Protein AF-A0A5M5ZQV1-F1 (afdb_monomer_lite)

Secondary structure (DSSP, 8-state):
-TTHHHHHHHHHHT-TTTTT-TTGGG--HHHHHHHHHHHHHHHHHHHHHHHHHHHHHHHTT--

Radius of gyration: 15.66 Å; chains: 1; bounding box: 32×19×44 Å

Organism: NCBI:txid357276

Sequence (63 aa):
MKNVTKIAKKSAGLSQKCSICPLMRRCTLEIHRACFDSFVEGFKKGARAAEKEINKKFKTGKI

pLDDT: mean 90.75, std 8.2, range [59.19, 97.88]

Foldseek 3Di:
DPPLLVVQLVCLVVDCCLVPPPCNVVQDPVNSVVVSVVSSVVSVVVVVVVVVVVVVCVVVVND

Structure (mmCIF, N/CA/C/O backbone):
data_AF-A0A5M5ZQV1-F1
#
_entry.id   AF-A0A5M5ZQV1-F1
#
loop_
_atom_site.group_PDB
_atom_site.id
_atom_site.type_symbol
_atom_site.label_atom_id
_atom_site.label_alt_id
_atom_site.label_comp_id
_atom_site.label_asym_id
_atom_site.label_entity_id
_atom_site.label_seq_id
_atom_site.pdbx_PDB_ins_code
_atom_site.Cartn_x
_atom_site.Cartn_y
_atom_site.Cartn_z
_atom_site.occupancy
_atom_site.B_iso_or_equiv
_atom_site.auth_seq_id
_atom_site.auth_comp_id
_atom_site.auth_asym_id
_atom_site.auth_atom_id
_atom_site.pdbx_PDB_model_num
ATOM 1 N N . MET A 1 1 ? -11.848 2.018 9.799 1.00 63.38 1 MET A N 1
ATOM 2 C CA . MET A 1 1 ? -11.779 3.086 8.756 1.00 63.38 1 MET A CA 1
ATOM 3 C C . MET A 1 1 ? -12.575 2.709 7.495 1.00 63.38 1 MET A C 1
ATOM 5 O O . MET A 1 1 ? -12.355 1.633 6.945 1.00 63.38 1 MET A O 1
ATOM 9 N N . LYS A 1 2 ? -13.478 3.569 6.991 1.00 75.38 2 LYS A N 1
ATOM 10 C CA . LYS A 1 2 ? -14.171 3.331 5.702 1.00 75.38 2 LYS A CA 1
ATOM 11 C C . LYS A 1 2 ? -13.201 3.588 4.530 1.00 75.38 2 LYS A C 1
ATOM 13 O O . LYS A 1 2 ? -12.406 4.518 4.587 1.00 75.38 2 LYS A O 1
ATOM 18 N N . ASN A 1 3 ? -13.259 2.780 3.468 1.00 89.75 3 ASN A N 1
ATOM 19 C CA . ASN A 1 3 ? -12.508 2.963 2.207 1.00 89.75 3 ASN A CA 1
ATOM 20 C C . ASN A 1 3 ? -10.966 2.829 2.243 1.00 89.75 3 ASN A C 1
ATOM 22 O O . ASN A 1 3 ? -10.299 3.299 1.319 1.00 89.75 3 ASN A O 1
ATOM 26 N N . VAL A 1 4 ? -10.383 2.128 3.225 1.00 93.19 4 VAL A N 1
ATOM 27 C CA . VAL A 1 4 ? -8.914 1.928 3.341 1.00 93.19 4 VAL A CA 1
ATOM 28 C C . VAL A 1 4 ? -8.274 1.432 2.043 1.00 93.19 4 VAL A C 1
ATOM 30 O O . VAL A 1 4 ? -7.230 1.934 1.645 1.00 93.19 4 VAL A O 1
ATOM 33 N N . THR A 1 5 ? -8.910 0.498 1.331 1.00 94.69 5 THR A N 1
ATOM 34 C CA . THR A 1 5 ? -8.388 -0.018 0.054 1.00 94.69 5 THR A CA 1
ATOM 35 C C . THR A 1 5 ? -8.263 1.069 -1.018 1.00 94.69 5 THR A C 1
ATOM 37 O O . THR A 1 5 ? -7.284 1.079 -1.758 1.00 94.69 5 THR A O 1
ATOM 40 N N . LYS A 1 6 ? -9.231 1.993 -1.111 1.00 96.00 6 LYS A N 1
ATOM 41 C CA . LYS A 1 6 ? -9.209 3.088 -2.095 1.00 96.00 6 LYS A CA 1
ATOM 42 C C . LYS A 1 6 ? -8.089 4.078 -1.777 1.00 96.00 6 LYS A C 1
ATOM 44 O O . LYS A 1 6 ? -7.379 4.500 -2.685 1.00 96.00 6 LYS A O 1
ATOM 49 N N . ILE A 1 7 ? -7.911 4.395 -0.494 1.00 96.06 7 ILE A N 1
ATOM 50 C CA . ILE A 1 7 ? -6.827 5.262 -0.019 1.00 96.06 7 ILE A CA 1
ATOM 51 C C . ILE A 1 7 ? -5.475 4.603 -0.298 1.00 96.06 7 ILE A C 1
ATOM 53 O O . ILE A 1 7 ? -4.642 5.222 -0.943 1.00 96.06 7 ILE A O 1
ATOM 57 N N . ALA A 1 8 ? -5.299 3.332 0.071 1.00 96.56 8 ALA A N 1
ATOM 58 C CA . ALA A 1 8 ? -4.063 2.588 -0.160 1.00 96.56 8 ALA A CA 1
ATOM 59 C C . ALA A 1 8 ? -3.651 2.592 -1.641 1.00 96.56 8 ALA A C 1
ATOM 61 O O . ALA A 1 8 ? -2.510 2.911 -1.960 1.00 96.56 8 ALA A O 1
ATOM 62 N N . LYS A 1 9 ? -4.591 2.308 -2.554 1.00 95.94 9 LYS A N 1
ATOM 63 C CA . LYS A 1 9 ? -4.334 2.344 -4.003 1.00 95.94 9 LYS A CA 1
ATOM 64 C C . LYS A 1 9 ? -3.941 3.743 -4.489 1.00 95.94 9 LYS A C 1
ATOM 66 O O . LYS A 1 9 ? -2.999 3.873 -5.264 1.00 95.94 9 LYS A O 1
ATOM 71 N N . LYS A 1 10 ? -4.636 4.790 -4.024 1.00 96.12 10 LYS A N 1
ATOM 72 C CA . LYS A 1 10 ? -4.310 6.182 -4.376 1.00 96.12 10 LYS A CA 1
ATOM 73 C C . LYS A 1 10 ? -2.926 6.579 -3.851 1.00 96.12 10 LYS A C 1
ATOM 75 O O . LYS A 1 10 ? -2.139 7.143 -4.598 1.00 96.12 10 LYS A O 1
ATOM 80 N N . SER A 1 11 ? -2.614 6.249 -2.599 1.00 95.56 11 SER A N 1
ATOM 81 C CA . SER A 1 11 ? -1.309 6.508 -1.981 1.00 95.56 11 SER A CA 1
ATOM 82 C C . SER A 1 11 ? -0.177 5.774 -2.695 1.00 95.56 11 SER A C 1
ATOM 84 O O . SER A 1 11 ? 0.871 6.365 -2.922 1.00 95.56 11 SER A O 1
ATOM 86 N N . ALA A 1 12 ? -0.399 4.522 -3.104 1.00 94.75 12 ALA A N 1
ATOM 87 C CA . ALA A 1 12 ? 0.563 3.763 -3.894 1.00 94.75 12 ALA A CA 1
ATOM 88 C C . ALA A 1 12 ? 0.857 4.447 -5.239 1.00 94.75 12 ALA A C 1
ATOM 90 O O . ALA A 1 12 ? 2.017 4.598 -5.603 1.00 94.75 12 ALA A O 1
ATOM 91 N N . GLY A 1 13 ? -0.180 4.919 -5.943 1.00 92.38 13 GLY A N 1
ATOM 92 C CA . GLY A 1 13 ? -0.02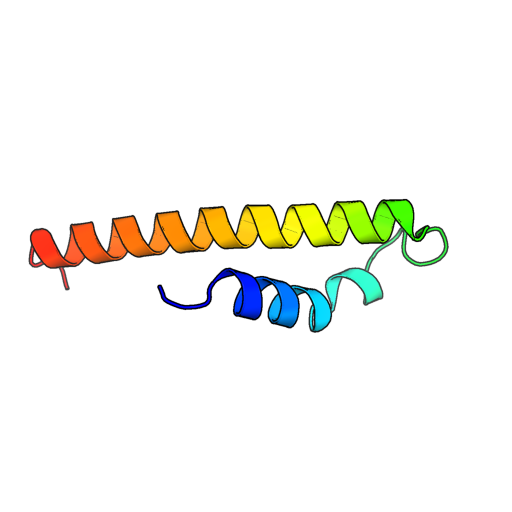7 5.624 -7.221 1.00 92.38 13 GLY A CA 1
ATOM 93 C C . GLY A 1 13 ? 0.662 6.990 -7.115 1.00 92.38 13 GLY A C 1
ATOM 94 O O . GLY A 1 13 ? 1.289 7.429 -8.071 1.00 92.38 13 GLY A O 1
ATOM 95 N N . LEU A 1 14 ? 0.582 7.652 -5.957 1.00 93.94 14 LEU A N 1
ATOM 96 C CA . LEU A 1 14 ? 1.284 8.914 -5.680 1.00 93.94 14 LEU A CA 1
ATOM 97 C C . LEU A 1 14 ? 2.705 8.707 -5.131 1.00 93.94 14 LEU A C 1
ATOM 99 O O . LEU A 1 14 ? 3.433 9.676 -4.911 1.00 93.94 14 LEU A O 1
ATOM 103 N N . SER A 1 15 ? 3.100 7.459 -4.876 1.00 91.06 15 SER A N 1
ATOM 104 C CA . SER A 1 15 ? 4.392 7.136 -4.286 1.00 91.06 15 SER A CA 1
ATOM 105 C C . SER A 1 15 ? 5.539 7.527 -5.216 1.00 91.06 15 SER A C 1
ATOM 107 O O . SER A 1 15 ? 5.655 7.032 -6.334 1.00 91.06 15 SER A O 1
ATOM 109 N N . GLN A 1 16 ? 6.464 8.341 -4.708 1.00 91.19 16 GLN A N 1
ATOM 110 C CA . GLN A 1 16 ? 7.731 8.651 -5.380 1.00 91.19 16 GLN A CA 1
ATOM 111 C C . GLN A 1 16 ? 8.756 7.512 -5.241 1.00 91.19 16 GLN A C 1
ATOM 113 O O . GLN A 1 16 ? 9.901 7.635 -5.659 1.00 91.19 16 GLN A O 1
ATOM 118 N N . LYS A 1 17 ? 8.392 6.366 -4.645 1.00 91.56 17 LYS A N 1
ATOM 119 C CA . LYS A 1 17 ? 9.367 5.293 -4.415 1.00 91.56 17 LYS A CA 1
ATOM 120 C C . LYS A 1 17 ? 9.906 4.707 -5.720 1.00 91.56 17 LYS A C 1
ATOM 122 O O . LYS A 1 17 ? 11.076 4.337 -5.771 1.00 91.56 17 LYS A O 1
ATOM 127 N N . CYS A 1 18 ? 9.080 4.662 -6.765 1.00 91.00 18 CYS A N 1
ATOM 128 C CA . CYS A 1 18 ? 9.492 4.194 -8.085 1.00 91.00 18 CYS A CA 1
ATOM 129 C C . CYS A 1 18 ? 10.513 5.130 -8.754 1.00 91.00 18 CYS A C 1
ATOM 131 O O . CYS A 1 18 ? 11.407 4.621 -9.421 1.00 91.00 18 CYS A O 1
ATOM 133 N N . SER A 1 19 ? 10.439 6.455 -8.549 1.00 88.62 19 SER A N 1
ATOM 134 C CA . SER A 1 19 ? 11.349 7.422 -9.195 1.00 88.62 19 SER A CA 1
ATOM 135 C C . SER A 1 19 ? 12.775 7.379 -8.640 1.00 88.62 19 SER A C 1
ATOM 137 O O . SER A 1 19 ? 13.721 7.692 -9.354 1.00 88.62 19 SER A O 1
ATOM 139 N N . ILE A 1 20 ? 12.943 6.918 -7.399 1.00 91.50 20 ILE A N 1
ATOM 140 C CA . ILE A 1 20 ? 14.254 6.709 -6.762 1.00 91.50 20 ILE A CA 1
ATOM 141 C C . ILE A 1 20 ? 14.670 5.231 -6.714 1.00 91.50 20 ILE A C 1
ATOM 143 O O . ILE A 1 20 ? 15.652 4.877 -6.061 1.00 91.50 20 ILE A O 1
ATOM 147 N N . CYS A 1 21 ? 13.895 4.334 -7.328 1.00 92.38 21 CYS A N 1
ATOM 148 C CA . CYS A 1 21 ? 14.148 2.903 -7.241 1.00 92.38 21 CYS A CA 1
ATOM 149 C C . CYS A 1 21 ? 15.375 2.530 -8.092 1.00 92.38 21 CYS A C 1
ATOM 151 O O . CYS A 1 21 ? 15.360 2.778 -9.301 1.00 92.38 21 CYS A O 1
ATOM 153 N N . PRO A 1 22 ? 16.402 1.854 -7.535 1.00 90.44 22 PRO A N 1
ATOM 154 C CA . PRO A 1 22 ? 17.569 1.429 -8.315 1.00 90.44 22 PRO A CA 1
ATOM 155 C C . PRO A 1 22 ? 17.199 0.431 -9.423 1.00 90.44 22 PRO A C 1
ATOM 157 O O . PRO A 1 22 ? 17.926 0.277 -10.401 1.00 90.44 22 PRO A O 1
ATOM 160 N N . LEU A 1 23 ? 16.040 -0.222 -9.297 1.00 87.50 23 LEU A N 1
ATOM 161 C CA . LEU A 1 23 ? 15.506 -1.147 -10.287 1.00 87.50 23 LEU A CA 1
ATOM 162 C C . LEU A 1 23 ? 14.618 -0.470 -11.338 1.00 87.50 23 LEU A C 1
ATOM 164 O O . LEU A 1 23 ? 14.169 -1.170 -12.234 1.00 87.50 23 LEU A O 1
ATOM 168 N N . MET A 1 24 ? 14.351 0.845 -11.281 1.00 83.19 24 MET A N 1
ATOM 169 C CA . MET A 1 24 ? 13.338 1.493 -12.136 1.00 83.19 24 MET A CA 1
ATOM 170 C C . MET A 1 24 ? 13.539 1.192 -13.632 1.00 83.19 24 MET A C 1
ATOM 172 O O . MET A 1 24 ? 12.590 0.806 -14.305 1.00 83.19 24 MET A O 1
ATOM 176 N N . ARG A 1 25 ? 14.779 1.276 -14.140 1.00 82.12 25 ARG A N 1
ATOM 177 C CA . ARG A 1 25 ? 15.100 0.992 -15.557 1.00 82.12 25 ARG A CA 1
ATOM 178 C C . ARG A 1 25 ? 14.928 -0.480 -15.959 1.00 82.12 25 ARG A C 1
ATOM 180 O O . ARG A 1 25 ? 14.883 -0.776 -17.145 1.00 82.12 25 ARG A O 1
ATOM 187 N N . ARG A 1 26 ? 14.871 -1.395 -14.989 1.00 90.56 26 ARG A N 1
ATOM 188 C CA . ARG A 1 26 ? 14.699 -2.846 -15.179 1.00 90.56 26 ARG A CA 1
ATOM 189 C C . ARG A 1 26 ? 13.357 -3.349 -14.635 1.00 90.56 26 ARG A C 1
ATOM 191 O O . ARG A 1 26 ? 13.120 -4.553 -14.614 1.00 90.56 26 ARG A O 1
ATOM 198 N N . CYS A 1 27 ? 12.502 -2.452 -14.146 1.00 92.88 27 CYS A N 1
ATOM 199 C CA . CYS A 1 27 ? 11.255 -2.816 -13.495 1.00 92.88 27 CYS A CA 1
ATOM 200 C C . CYS A 1 27 ? 10.263 -3.300 -14.553 1.00 92.88 27 CYS A C 1
ATOM 202 O O . CYS A 1 27 ? 9.866 -2.541 -15.436 1.00 92.88 27 CYS A O 1
ATOM 204 N N . THR A 1 28 ? 9.869 -4.568 -14.469 1.00 94.06 28 THR A N 1
ATOM 205 C CA . THR A 1 28 ? 8.833 -5.136 -15.333 1.00 94.06 28 THR A CA 1
ATOM 206 C C . THR A 1 28 ? 7.445 -4.838 -14.768 1.00 94.06 28 THR A C 1
ATOM 208 O O . THR A 1 28 ? 7.287 -4.499 -13.592 1.00 94.06 28 THR A O 1
ATOM 211 N N . LEU A 1 29 ? 6.406 -5.009 -15.589 1.00 92.62 29 LEU A N 1
ATOM 212 C CA . LEU A 1 29 ? 5.018 -4.882 -15.132 1.00 92.62 29 LEU A CA 1
ATOM 213 C C . LEU A 1 29 ? 4.678 -5.874 -14.009 1.00 92.62 29 LEU A C 1
ATOM 215 O O . LEU A 1 29 ? 3.888 -5.544 -13.127 1.00 92.62 29 LEU A O 1
ATOM 219 N N . GLU A 1 30 ? 5.285 -7.061 -14.016 1.00 94.94 30 GLU A N 1
ATOM 220 C CA . GLU A 1 30 ? 5.120 -8.064 -12.959 1.00 94.94 30 GLU A CA 1
ATOM 221 C C . GLU A 1 30 ? 5.720 -7.590 -11.635 1.00 94.94 30 GLU A C 1
ATOM 223 O O . GLU A 1 30 ? 5.039 -7.619 -10.610 1.00 94.94 30 GLU A O 1
ATOM 228 N N . ILE A 1 31 ? 6.951 -7.061 -11.661 1.00 93.75 31 ILE A N 1
ATOM 229 C CA . ILE A 1 31 ? 7.602 -6.492 -10.473 1.00 93.75 31 ILE A CA 1
ATOM 230 C C . ILE A 1 31 ? 6.795 -5.301 -9.958 1.00 93.75 31 ILE A C 1
ATOM 232 O O . ILE A 1 31 ? 6.517 -5.205 -8.765 1.00 93.75 31 ILE A O 1
ATOM 236 N N . HIS A 1 32 ? 6.360 -4.414 -10.855 1.00 92.69 32 HIS A N 1
ATOM 237 C CA . HIS A 1 32 ? 5.550 -3.262 -10.481 1.00 92.69 32 HIS A CA 1
ATOM 238 C C . HIS A 1 32 ? 4.23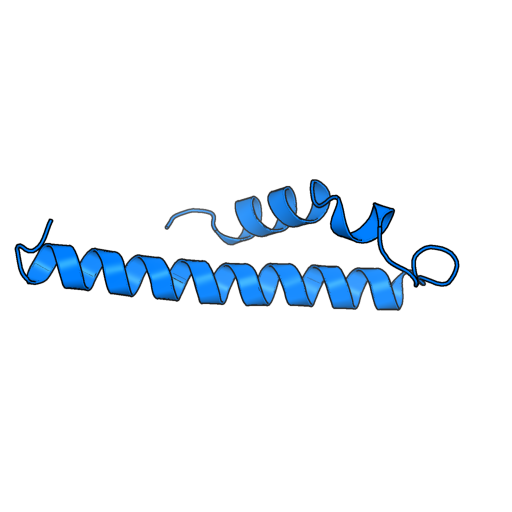8 -3.681 -9.799 1.00 92.69 32 HIS A C 1
ATOM 240 O O . HIS A 1 32 ? 3.878 -3.111 -8.768 1.00 92.69 32 HIS A O 1
ATOM 246 N N . ARG A 1 33 ? 3.540 -4.698 -10.329 1.00 94.94 33 ARG A N 1
ATOM 247 C CA . ARG A 1 33 ? 2.331 -5.261 -9.703 1.00 94.94 33 ARG A CA 1
ATOM 248 C C . ARG A 1 33 ? 2.634 -5.837 -8.324 1.00 94.94 33 ARG A C 1
ATOM 250 O O . ARG A 1 33 ? 1.960 -5.466 -7.370 1.00 94.94 33 ARG A O 1
ATOM 257 N N . ALA A 1 34 ? 3.687 -6.642 -8.194 1.00 95.56 34 ALA A N 1
ATOM 258 C CA . ALA A 1 34 ? 4.091 -7.208 -6.910 1.00 95.56 34 ALA A CA 1
ATOM 259 C C . ALA A 1 34 ? 4.411 -6.121 -5.866 1.00 95.56 34 ALA A C 1
ATOM 261 O O . ALA A 1 34 ? 3.961 -6.208 -4.722 1.00 95.56 34 ALA A O 1
ATOM 262 N N . CYS A 1 35 ? 5.132 -5.063 -6.253 1.00 94.62 35 CYS A N 1
ATOM 263 C CA . CYS A 1 35 ? 5.418 -3.922 -5.381 1.00 94.62 35 CYS A CA 1
ATOM 264 C C . CYS A 1 35 ? 4.142 -3.174 -4.974 1.00 94.62 35 CYS A C 1
ATOM 266 O O . CYS A 1 35 ? 3.976 -2.830 -3.802 1.00 94.62 35 CYS A O 1
ATOM 268 N N . PHE A 1 36 ? 3.241 -2.928 -5.926 1.00 95.75 36 PHE A N 1
ATOM 269 C CA . PHE A 1 36 ? 1.978 -2.241 -5.674 1.00 95.75 36 PHE A CA 1
ATOM 270 C C . PHE A 1 36 ? 1.083 -3.039 -4.720 1.00 95.75 36 PHE A C 1
ATOM 272 O O . PHE A 1 36 ? 0.585 -2.491 -3.733 1.00 95.75 36 PHE A O 1
ATOM 279 N N . ASP A 1 37 ? 0.917 -4.336 -4.972 1.00 96.81 37 ASP A N 1
ATOM 280 C CA . ASP A 1 37 ? 0.102 -5.218 -4.141 1.00 96.81 37 ASP A CA 1
ATOM 281 C C . ASP A 1 37 ? 0.688 -5.331 -2.733 1.00 96.81 37 ASP A C 1
ATOM 283 O O . ASP A 1 37 ? -0.044 -5.162 -1.755 1.00 96.81 37 ASP A O 1
ATOM 287 N N . SER A 1 38 ? 2.013 -5.482 -2.620 1.00 97.06 38 SER A N 1
ATOM 288 C CA . SER A 1 38 ? 2.726 -5.486 -1.336 1.00 97.06 38 SER A CA 1
ATOM 289 C C . SER A 1 38 ? 2.516 -4.184 -0.557 1.00 97.06 38 SER A C 1
ATOM 291 O O . SER A 1 38 ? 2.252 -4.217 0.646 1.00 97.06 38 SER A O 1
ATOM 293 N N . PHE A 1 39 ? 2.572 -3.026 -1.226 1.00 96.94 39 PHE A N 1
ATOM 294 C CA . PHE A 1 39 ? 2.291 -1.736 -0.592 1.00 96.94 39 PHE A CA 1
ATOM 295 C C . PHE A 1 39 ? 0.853 -1.670 -0.068 1.00 96.94 39 PHE A C 1
ATOM 297 O O . PHE A 1 39 ? 0.628 -1.280 1.077 1.00 96.94 39 PHE A O 1
ATOM 304 N N . VAL A 1 40 ? -0.136 -2.048 -0.885 1.00 97.12 40 VAL A N 1
ATOM 305 C CA . VAL A 1 40 ? -1.557 -1.993 -0.503 1.00 97.12 40 VAL A CA 1
ATOM 306 C C . VAL A 1 40 ? -1.851 -2.934 0.667 1.00 97.12 40 VAL A C 1
ATOM 308 O O . VAL A 1 40 ? -2.630 -2.593 1.560 1.00 97.12 40 VAL A O 1
ATOM 311 N N . GLU A 1 41 ? -1.236 -4.111 0.664 1.00 97.88 41 GLU A N 1
ATOM 312 C CA . GLU A 1 41 ? -1.310 -5.114 1.724 1.00 97.88 41 GLU A CA 1
ATOM 313 C C . GLU A 1 41 ? -0.724 -4.567 3.038 1.00 97.88 41 GLU A C 1
ATOM 315 O O . GLU A 1 41 ? -1.435 -4.481 4.047 1.00 97.88 41 GLU A O 1
ATOM 320 N N . GLY A 1 42 ? 0.512 -4.059 2.993 1.00 97.50 42 GLY A N 1
ATOM 321 C CA . GLY A 1 42 ? 1.183 -3.427 4.131 1.00 97.50 42 GLY A CA 1
ATOM 322 C C . GLY A 1 42 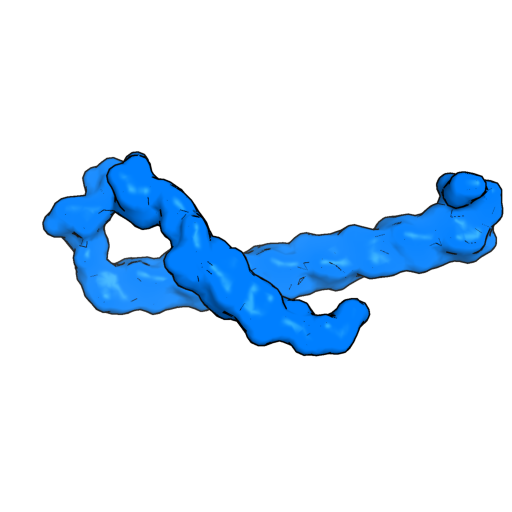? 0.428 -2.214 4.682 1.00 97.50 42 GLY A C 1
ATOM 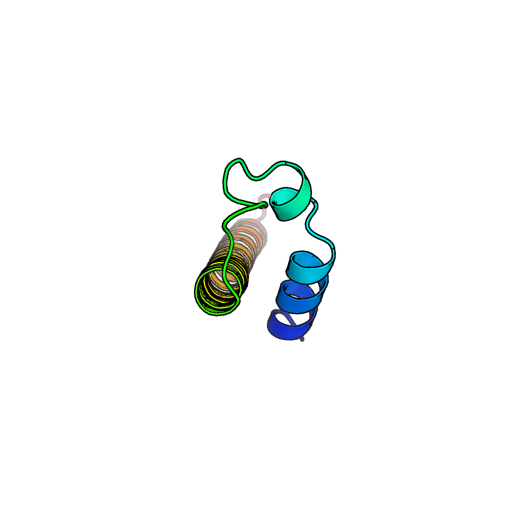323 O O . GLY A 1 42 ? 0.241 -2.094 5.893 1.00 97.50 42 GLY A O 1
ATOM 324 N N . PHE A 1 43 ? -0.105 -1.356 3.809 1.00 97.12 43 PHE A N 1
ATOM 325 C CA . PHE A 1 43 ? -0.911 -0.198 4.203 1.00 97.12 43 PHE A CA 1
ATOM 326 C C . PHE A 1 43 ? -2.159 -0.619 4.989 1.00 97.12 43 PHE A C 1
ATOM 328 O O . PHE A 1 43 ? -2.470 -0.042 6.030 1.00 97.12 43 PHE A O 1
ATOM 335 N N . LYS A 1 44 ? -2.883 -1.648 4.524 1.00 96.25 44 LYS A N 1
ATOM 336 C CA . LYS A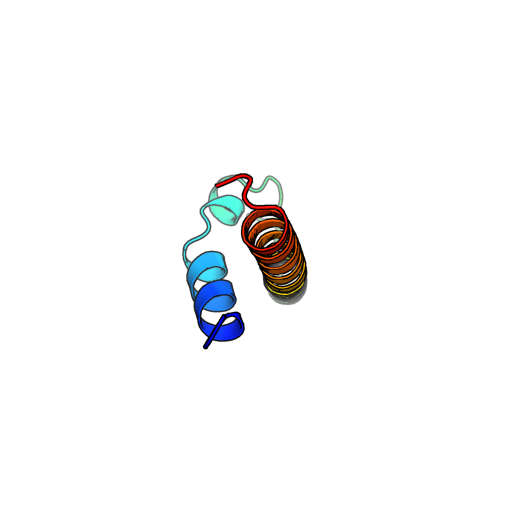 1 44 ? -4.074 -2.165 5.219 1.00 96.25 44 LYS A CA 1
ATOM 337 C C . LYS A 1 44 ? -3.726 -2.724 6.597 1.00 96.25 44 LYS A C 1
ATOM 339 O O . LYS A 1 44 ? -4.471 -2.476 7.546 1.00 96.25 44 LYS A O 1
ATOM 344 N N . LYS A 1 45 ? -2.620 -3.468 6.712 1.00 96.81 45 LYS A N 1
ATOM 345 C CA . LYS A 1 45 ? -2.111 -3.971 7.998 1.00 96.81 45 LYS A CA 1
ATOM 346 C C . LYS A 1 45 ? -1.789 -2.818 8.949 1.00 96.81 45 LYS A C 1
ATOM 348 O O . LYS A 1 45 ? -2.287 -2.815 10.073 1.00 96.81 45 LYS A O 1
ATOM 353 N N . GLY A 1 46 ? -1.048 -1.816 8.474 1.00 96.44 46 GLY A N 1
ATOM 354 C CA . GLY A 1 46 ? -0.696 -0.623 9.248 1.00 96.44 46 GLY A CA 1
ATOM 355 C C . GLY A 1 46 ? -1.922 0.163 9.718 1.00 96.44 46 GLY A C 1
ATOM 356 O O . GLY A 1 46 ? -2.041 0.468 10.901 1.00 96.44 46 GLY A O 1
ATOM 357 N N . ALA A 1 47 ? -2.894 0.401 8.833 1.00 96.00 47 ALA A N 1
ATOM 358 C CA . ALA A 1 47 ? -4.139 1.088 9.183 1.00 96.00 47 ALA A CA 1
ATOM 359 C C . ALA A 1 47 ? -4.930 0.351 10.279 1.00 96.00 47 ALA A C 1
ATOM 361 O O . ALA A 1 47 ? -5.443 0.978 11.203 1.00 96.00 47 ALA A O 1
ATOM 362 N N . ARG A 1 48 ? -4.997 -0.988 10.217 1.00 94.56 48 ARG A N 1
ATOM 363 C CA . ARG A 1 48 ? -5.641 -1.805 11.262 1.00 94.56 48 ARG A CA 1
ATOM 364 C C . ARG A 1 48 ? -4.889 -1.744 12.590 1.00 94.56 48 ARG A C 1
ATOM 366 O O . ARG A 1 48 ? -5.532 -1.736 13.636 1.00 94.56 48 ARG A O 1
ATOM 373 N N . ALA A 1 49 ? -3.557 -1.742 12.561 1.00 95.69 49 ALA A N 1
ATOM 374 C CA . ALA A 1 49 ? -2.743 -1.612 13.767 1.00 95.69 49 ALA A CA 1
ATOM 375 C C . ALA A 1 49 ? -2.978 -0.250 14.439 1.00 95.69 49 ALA A C 1
ATOM 377 O O . ALA A 1 49 ? -3.332 -0.212 15.615 1.00 95.69 49 ALA A O 1
ATOM 378 N N . ALA A 1 50 ? -2.925 0.837 13.665 1.00 93.50 50 ALA A N 1
ATOM 379 C CA . ALA A 1 50 ? -3.197 2.184 14.155 1.00 93.50 50 ALA A CA 1
ATOM 380 C C . ALA A 1 50 ? -4.619 2.320 14.731 1.00 93.50 50 ALA A C 1
ATOM 382 O O . ALA A 1 50 ? -4.800 2.864 15.816 1.00 93.50 50 ALA A O 1
ATOM 383 N N . GLU A 1 51 ? -5.637 1.769 14.058 1.00 92.69 51 GLU A N 1
ATOM 384 C CA . GLU A 1 51 ? -7.022 1.774 14.555 1.00 92.69 51 GLU A CA 1
ATOM 385 C C . GLU A 1 51 ? -7.159 1.027 15.895 1.00 92.69 51 GLU A C 1
ATOM 387 O O . GLU A 1 51 ? -7.847 1.501 16.802 1.00 92.69 51 GLU A O 1
ATOM 392 N N . LYS A 1 52 ? -6.460 -0.107 16.064 1.00 92.50 52 LYS A N 1
ATOM 393 C CA . LYS A 1 52 ? -6.417 -0.841 17.340 1.00 92.50 52 LYS A CA 1
ATOM 394 C C . LYS A 1 52 ? -5.742 -0.033 18.446 1.00 92.50 52 LYS A C 1
ATOM 396 O O . LYS A 1 52 ? -6.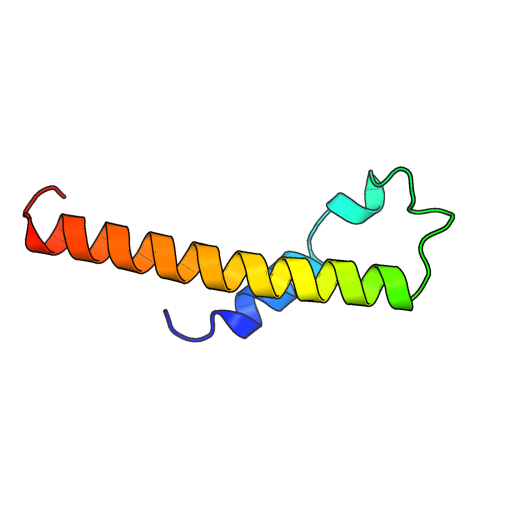259 -0.004 19.561 1.00 92.50 52 LYS A O 1
ATOM 401 N N . GLU A 1 53 ? -4.613 0.607 18.157 1.00 92.81 53 GLU A N 1
ATOM 402 C CA . GLU A 1 53 ? -3.896 1.431 19.135 1.00 92.81 53 GLU A CA 1
ATOM 403 C C . GLU A 1 53 ? -4.714 2.646 19.567 1.00 92.81 53 GLU A C 1
ATOM 405 O O . GLU A 1 53 ? -4.826 2.910 20.764 1.00 92.81 53 GLU A O 1
ATOM 410 N N . ILE A 1 54 ? -5.348 3.337 18.617 1.00 90.94 54 ILE A N 1
ATOM 411 C CA . ILE A 1 54 ? -6.243 4.463 18.893 1.00 90.94 54 ILE A CA 1
ATOM 412 C C . ILE A 1 54 ? -7.400 4.000 19.785 1.00 90.94 54 ILE A C 1
ATOM 414 O O . ILE A 1 54 ? -7.619 4.575 20.848 1.00 90.94 54 ILE A O 1
ATOM 418 N N . ASN A 1 55 ? -8.091 2.913 19.426 1.00 89.00 55 ASN A N 1
ATOM 419 C CA . ASN A 1 55 ? -9.199 2.385 20.227 1.00 89.00 55 ASN A CA 1
ATOM 420 C C . ASN A 1 55 ? -8.753 1.956 21.639 1.00 89.00 55 ASN A C 1
ATOM 422 O O . ASN A 1 55 ? -9.469 2.173 22.614 1.00 89.00 55 ASN A O 1
ATOM 426 N N . LYS A 1 56 ? -7.549 1.380 21.777 1.00 90.69 56 LYS A N 1
ATOM 427 C CA . LYS A 1 56 ? -6.967 1.057 23.087 1.00 90.69 56 LYS A CA 1
ATOM 428 C C . LYS A 1 56 ? -6.750 2.324 23.917 1.00 90.69 56 LYS A C 1
ATOM 430 O O . LYS A 1 56 ? -7.166 2.346 25.070 1.00 90.69 56 LYS A O 1
ATOM 435 N N . LYS A 1 57 ? -6.167 3.378 23.332 1.00 87.38 57 LYS A N 1
ATOM 436 C CA . LYS A 1 57 ? -5.961 4.672 24.007 1.00 87.38 57 LYS A CA 1
ATOM 437 C C . LYS A 1 57 ? -7.285 5.295 24.461 1.00 87.38 57 LYS A C 1
ATOM 439 O O . LYS A 1 57 ? -7.383 5.640 25.638 1.00 87.38 57 LYS A O 1
ATOM 444 N N . PHE A 1 58 ? -8.301 5.316 23.587 1.00 84.06 58 PHE A N 1
ATOM 445 C CA . PHE A 1 58 ? -9.666 5.780 23.897 1.00 84.06 58 PHE A CA 1
ATOM 446 C C . PHE A 1 58 ? -10.254 5.041 25.102 1.00 84.06 58 PHE A C 1
ATOM 448 O O . PHE A 1 58 ? -10.688 5.672 26.059 1.00 84.06 58 PHE A O 1
ATOM 455 N N . LYS A 1 59 ? -10.211 3.704 25.101 1.00 81.25 59 LYS A N 1
ATOM 456 C CA . LYS A 1 59 ? -10.753 2.885 26.199 1.00 81.25 59 LYS A CA 1
ATOM 457 C C . LYS A 1 59 ? -10.016 3.063 27.524 1.00 81.25 59 LYS A C 1
ATOM 459 O O . LYS A 1 59 ? -10.609 2.865 28.575 1.00 81.25 59 LYS A O 1
ATOM 464 N N . THR A 1 60 ? -8.730 3.402 27.482 1.00 85.94 60 THR A N 1
ATOM 465 C CA . THR A 1 60 ? -7.915 3.614 28.688 1.00 85.94 60 THR A CA 1
ATOM 466 C C . THR A 1 60 ? -7.923 5.056 29.200 1.00 85.94 60 THR A C 1
ATOM 468 O O . THR A 1 60 ? -7.192 5.341 30.143 1.00 85.94 60 THR A O 1
ATOM 471 N N . GLY A 1 61 ? -8.687 5.968 28.580 1.00 68.25 61 GLY A N 1
ATOM 472 C CA . GLY A 1 61 ? -8.735 7.384 28.971 1.00 68.25 61 GLY A CA 1
ATOM 473 C C . GLY A 1 61 ? -7.404 8.130 28.802 1.00 68.25 61 GLY A C 1
ATOM 474 O O . GLY A 1 61 ? -7.187 9.145 29.448 1.00 68.25 61 GLY A O 1
ATOM 475 N N . LYS A 1 62 ? -6.490 7.608 27.972 1.00 66.31 62 LYS A N 1
ATOM 476 C CA . LYS A 1 62 ? -5.135 8.150 27.744 1.00 66.31 62 LYS A CA 1
ATOM 477 C C . LYS A 1 62 ? -5.056 8.964 26.450 1.00 66.31 62 LYS A C 1
ATOM 479 O O . LYS A 1 62 ? -4.131 8.765 25.658 1.00 66.31 62 LYS A O 1
ATOM 484 N N . ILE A 1 63 ? -6.070 9.782 26.193 1.00 59.19 63 ILE A N 1
ATOM 485 C CA . ILE A 1 63 ? -6.126 10.688 25.039 1.00 59.19 63 ILE A CA 1
ATOM 486 C C . ILE A 1 63 ? -5.954 12.107 25.528 1.00 59.19 63 ILE A C 1
ATOM 488 O O . ILE A 1 63 ? -6.654 12.451 26.502 1.00 59.19 63 ILE A O 1
#